Protein AF-A0A3B0WLB6-F1 (afdb_monomer)

pLDDT: mean 93.75, std 2.62, range [81.31, 96.94]

Secondary structure (DSSP, 8-state):
--EEESS-GGGTTS-HHHHHHHHHTTT-EEESSHHHHHHHHHHHT-

Solvent-accessible surface area (backbone atoms only — not comparable to full-atom values): 2790 Å² total; per-residue (Å²): 122,78,44,81,34,85,61,58,69,94,52,43,81,76,39,70,67,51,50,52,49,37,60,77,42,73,64,40,64,26,37,76,43,75,68,26,51,50,53,49,48,60,63,69,76,107

Foldseek 3Di:
DAAEDQDDPVCCVVDPVSVVVCVVRVVRYFYPDPVSVVSNVVVVVD

Structure (mmCIF, N/CA/C/O backbone):
data_AF-A0A3B0WLB6-F1
#
_entry.id   AF-A0A3B0WLB6-F1
#
loop_
_atom_site.group_PDB
_atom_site.id
_atom_site.type_symbol
_atom_site.label_atom_id
_atom_site.label_alt_id
_atom_site.label_comp_id
_atom_site.label_asym_id
_atom_site.label_entity_id
_atom_site.label_seq_id
_atom_site.pdbx_PDB_ins_code
_atom_site.Cartn_x
_atom_site.Cartn_y
_atom_site.Cartn_z
_atom_site.occupancy
_atom_site.B_iso_or_equiv
_atom_site.auth_seq_id
_atom_site.auth_comp_id
_atom_site.auth_asym_id
_atom_site.auth_atom_id
_atom_site.pdbx_PDB_model_num
ATOM 1 N N . MET A 1 1 ? -3.456 -1.599 11.486 1.00 87.38 1 MET A N 1
ATOM 2 C CA . MET A 1 1 ? -2.816 -0.524 10.692 1.00 87.38 1 MET A CA 1
ATOM 3 C C . MET A 1 1 ? -2.608 -1.082 9.301 1.00 87.38 1 MET A C 1
ATOM 5 O O . MET A 1 1 ? -2.129 -2.200 9.209 1.00 87.38 1 MET A O 1
ATOM 9 N N . VAL A 1 2 ? -2.992 -0.358 8.254 1.00 94.56 2 VAL A N 1
ATOM 10 C CA . VAL A 1 2 ? -2.792 -0.807 6.867 1.00 94.56 2 VAL A CA 1
ATOM 11 C C . VAL A 1 2 ? -1.732 0.052 6.195 1.00 94.56 2 VAL A C 1
ATOM 13 O O . VAL A 1 2 ? -1.606 1.236 6.513 1.00 94.56 2 VAL A O 1
ATOM 16 N N . TRP A 1 3 ? -0.978 -0.538 5.274 1.00 95.00 3 TRP A N 1
ATOM 17 C CA . TRP A 1 3 ? 0.015 0.173 4.477 1.00 95.00 3 TRP A CA 1
ATOM 18 C C . TRP A 1 3 ? -0.318 0.065 2.991 1.00 95.00 3 TRP A C 1
ATOM 20 O O . TRP A 1 3 ? -0.497 -1.034 2.468 1.00 95.00 3 TRP A O 1
ATOM 30 N N . LEU A 1 4 ? -0.362 1.202 2.298 1.00 95.19 4 LEU A N 1
ATOM 31 C CA . LEU A 1 4 ? -0.544 1.245 0.849 1.00 95.19 4 LEU A CA 1
ATOM 32 C C . LEU A 1 4 ? 0.818 1.329 0.166 1.00 95.19 4 LEU A C 1
ATOM 34 O O . LEU A 1 4 ? 1.600 2.243 0.427 1.00 95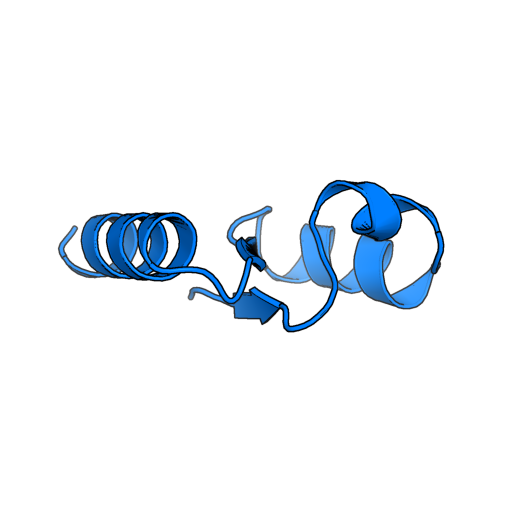.19 4 LEU A O 1
ATOM 38 N N . ASN A 1 5 ? 1.103 0.375 -0.715 1.00 95.12 5 ASN A N 1
ATOM 39 C CA . ASN A 1 5 ? 2.349 0.329 -1.461 1.00 95.12 5 ASN A CA 1
ATOM 40 C C . ASN A 1 5 ? 2.129 0.770 -2.919 1.00 95.12 5 ASN A C 1
ATOM 42 O O . ASN A 1 5 ? 1.396 0.093 -3.646 1.00 95.12 5 ASN A O 1
ATOM 46 N N . PRO A 1 6 ? 2.771 1.860 -3.385 1.00 92.75 6 PRO A N 1
ATOM 47 C CA . PRO A 1 6 ? 2.717 2.257 -4.793 1.00 92.75 6 PRO A CA 1
ATOM 48 C C . PRO A 1 6 ? 3.490 1.300 -5.713 1.00 92.75 6 PRO A C 1
ATOM 50 O O . PRO A 1 6 ? 3.286 1.314 -6.924 1.00 92.75 6 PRO A O 1
ATOM 53 N N . VAL A 1 7 ? 4.376 0.464 -5.161 1.00 92.88 7 VAL A N 1
ATOM 54 C CA . VAL A 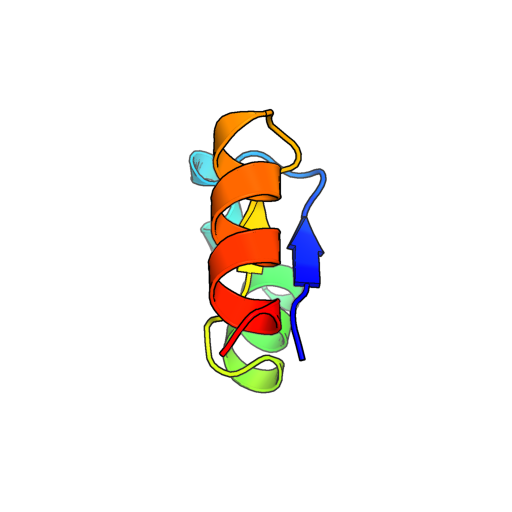1 7 ? 5.098 -0.563 -5.917 1.00 92.88 7 VAL A CA 1
ATOM 55 C C . VAL A 1 7 ? 4.156 -1.742 -6.198 1.00 92.88 7 VAL A C 1
ATOM 57 O O . VAL A 1 7 ? 3.499 -2.209 -5.263 1.00 92.88 7 VAL A O 1
ATOM 60 N N . PRO A 1 8 ? 4.096 -2.274 -7.435 1.00 91.62 8 PRO A N 1
ATOM 61 C CA . PRO A 1 8 ? 3.307 -3.468 -7.730 1.00 91.62 8 PRO A CA 1
ATOM 62 C C . PRO A 1 8 ? 3.754 -4.669 -6.889 1.00 91.62 8 PRO A C 1
ATOM 64 O O . PRO A 1 8 ? 4.947 -4.858 -6.654 1.00 91.62 8 PRO A O 1
ATOM 67 N N . GLU A 1 9 ? 2.803 -5.505 -6.476 1.00 91.75 9 GLU A N 1
ATOM 68 C CA . GLU A 1 9 ? 3.032 -6.633 -5.558 1.00 91.75 9 GLU A CA 1
ATOM 69 C C . GLU A 1 9 ? 4.122 -7.604 -6.029 1.00 91.75 9 GLU A C 1
ATOM 71 O O . GLU A 1 9 ? 4.963 -8.032 -5.240 1.00 91.75 9 GLU A O 1
ATOM 76 N N . ALA A 1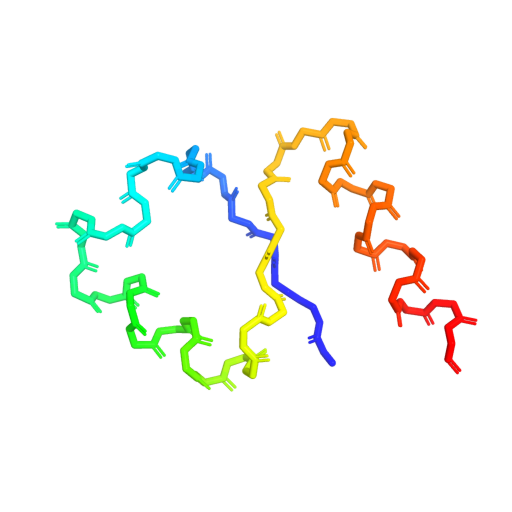 10 ? 4.198 -7.840 -7.342 1.00 91.94 10 ALA A N 1
ATOM 77 C CA . ALA A 1 10 ? 5.231 -8.665 -7.970 1.00 91.94 10 ALA A CA 1
ATOM 78 C C . ALA A 1 10 ? 6.673 -8.215 -7.654 1.00 91.94 10 ALA A C 1
ATOM 80 O O . ALA A 1 10 ? 7.599 -9.018 -7.736 1.00 91.94 10 ALA A O 1
ATOM 81 N N . HIS A 1 11 ? 6.871 -6.949 -7.276 1.00 93.06 11 HIS A N 1
ATOM 82 C CA . HIS A 1 11 ? 8.180 -6.375 -6.967 1.00 93.06 11 HIS A CA 1
ATOM 83 C C . HIS A 1 11 ? 8.434 -6.196 -5.465 1.00 93.06 11 HIS A C 1
ATOM 85 O O . HIS A 1 11 ? 9.488 -5.686 -5.087 1.00 93.06 11 HIS A O 1
ATOM 91 N N . TRP A 1 12 ? 7.523 -6.599 -4.573 1.00 92.75 12 TRP A N 1
ATOM 92 C CA . TRP A 1 12 ? 7.713 -6.370 -3.132 1.00 92.75 12 TRP A CA 1
ATOM 93 C C . TRP A 1 12 ? 8.908 -7.130 -2.547 1.00 92.75 12 TRP A C 1
ATOM 95 O O . TRP A 1 12 ? 9.514 -6.685 -1.573 1.00 92.75 12 TRP A O 1
ATOM 105 N N . SER A 1 13 ? 9.298 -8.240 -3.172 1.00 91.38 13 SER A N 1
ATOM 106 C CA . SER A 1 13 ? 10.489 -9.005 -2.804 1.00 91.38 13 SER A CA 1
ATOM 107 C C . SER A 1 13 ? 11.799 -8.368 -3.285 1.00 91.38 13 SER A C 1
ATOM 109 O O . SER A 1 13 ? 12.863 -8.758 -2.807 1.00 91.38 13 SER A O 1
ATOM 111 N N . TYR A 1 14 ? 11.754 -7.381 -4.187 1.00 93.81 14 TYR A N 1
ATOM 112 C CA . TYR A 1 14 ? 12.952 -6.878 -4.873 1.00 93.81 14 TYR A CA 1
ATOM 113 C C . TYR A 1 14 ? 13.791 -5.948 -4.000 1.00 93.81 1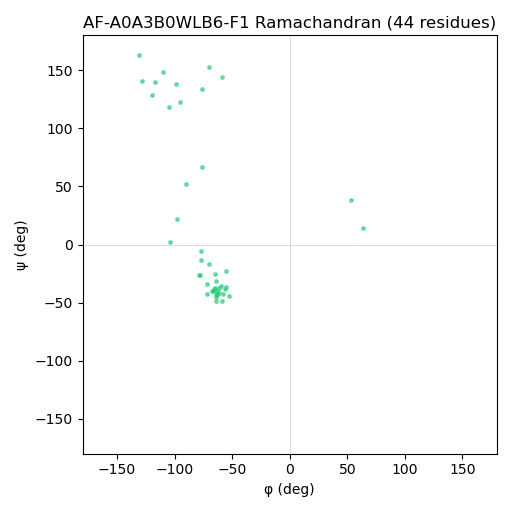4 TYR A C 1
ATOM 115 O O . TYR A 1 14 ? 14.998 -5.841 -4.210 1.00 93.81 14 TYR A O 1
ATOM 123 N N . THR A 1 15 ? 13.185 -5.278 -3.015 1.00 92.19 15 THR A N 1
ATOM 124 C CA . THR A 1 15 ? 13.923 -4.397 -2.105 1.00 92.19 15 THR A CA 1
ATOM 125 C C . THR A 1 15 ? 13.858 -4.902 -0.670 1.00 92.19 15 THR A C 1
ATOM 127 O O . THR A 1 15 ? 12.825 -5.367 -0.183 1.00 92.19 15 THR A O 1
ATOM 130 N N . HIS A 1 16 ? 14.985 -4.795 0.034 1.00 92.44 16 HIS A N 1
ATOM 131 C CA . HIS A 1 16 ? 15.081 -5.227 1.425 1.00 92.44 16 HIS A CA 1
ATOM 132 C C . HIS A 1 16 ? 14.191 -4.385 2.353 1.00 92.44 16 HIS A C 1
ATOM 134 O O . HIS A 1 16 ? 13.557 -4.917 3.262 1.00 92.4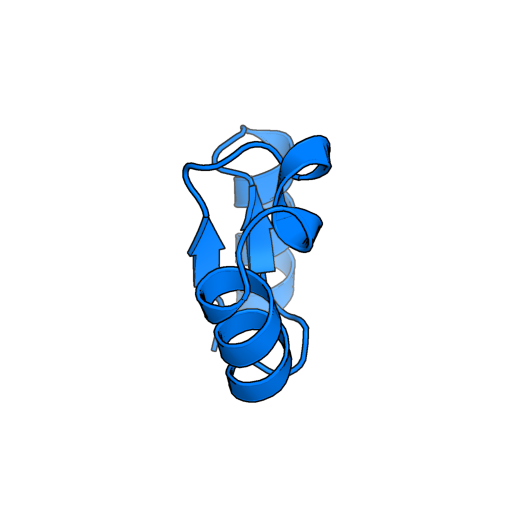4 16 HIS A O 1
ATOM 140 N N . SER A 1 17 ? 14.090 -3.077 2.100 1.00 93.00 17 SER A N 1
ATOM 141 C CA . SER A 1 17 ? 13.235 -2.170 2.873 1.00 93.00 17 SER A CA 1
ATOM 142 C C . SER A 1 17 ? 11.756 -2.526 2.754 1.00 93.00 17 SER A C 1
ATOM 144 O O . SER A 1 17 ? 11.065 -2.531 3.772 1.00 93.00 17 SER A O 1
ATOM 146 N N . THR A 1 18 ? 11.273 -2.905 1.565 1.00 93.19 18 THR A N 1
ATOM 147 C CA . THR A 1 18 ? 9.892 -3.381 1.398 1.00 93.19 18 THR A CA 1
ATOM 148 C C . THR A 1 18 ? 9.633 -4.650 2.211 1.00 93.19 18 THR A C 1
ATOM 150 O O . THR A 1 18 ? 8.612 -4.734 2.890 1.00 93.19 18 THR A O 1
ATOM 153 N N . GLN A 1 19 ? 10.573 -5.599 2.239 1.00 93.38 19 GLN A N 1
ATOM 154 C CA . GLN A 1 19 ? 10.437 -6.811 3.056 1.00 93.38 19 GLN A CA 1
ATOM 155 C C . GLN A 1 19 ? 10.436 -6.517 4.565 1.00 93.38 19 GLN A C 1
ATOM 157 O O . GLN A 1 19 ? 9.689 -7.145 5.318 1.00 93.38 19 GLN A O 1
ATOM 162 N N . MET A 1 20 ? 11.259 -5.568 5.020 1.00 93.94 20 MET A N 1
ATOM 163 C CA . MET A 1 20 ? 11.257 -5.130 6.419 1.00 93.94 20 MET A CA 1
ATOM 164 C C . MET A 1 20 ? 9.9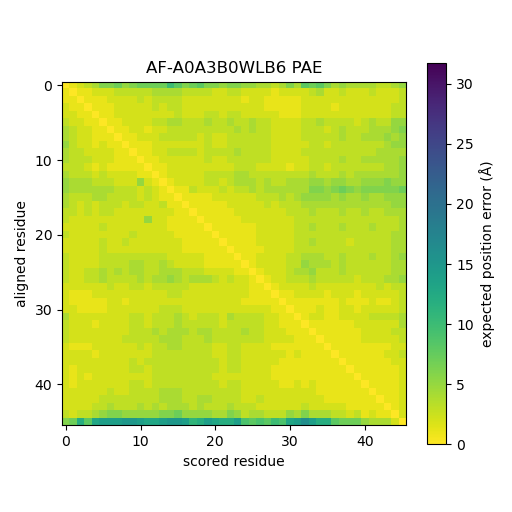24 -4.477 6.793 1.00 93.94 20 MET A C 1
ATOM 166 O O . MET A 1 20 ? 9.313 -4.872 7.785 1.00 93.94 20 MET A O 1
ATOM 170 N N . LEU A 1 21 ? 9.440 -3.538 5.972 1.00 93.44 21 LEU A N 1
ATOM 171 C CA . LEU A 1 21 ? 8.143 -2.887 6.173 1.00 93.44 21 LEU A CA 1
ATOM 172 C C . LEU A 1 21 ? 7.002 -3.905 6.214 1.00 93.44 21 LEU A C 1
ATOM 174 O O . LEU A 1 21 ? 6.179 -3.835 7.119 1.00 93.44 21 LEU A O 1
ATOM 178 N N . HIS A 1 22 ? 7.004 -4.897 5.321 1.00 92.62 22 HIS A N 1
ATOM 179 C CA . HIS A 1 22 ? 5.994 -5.957 5.295 1.00 92.62 22 HIS A CA 1
ATOM 180 C C . HIS A 1 22 ? 5.885 -6.705 6.631 1.00 92.62 22 HIS A C 1
ATOM 182 O O . HIS A 1 22 ? 4.782 -7.006 7.085 1.00 92.62 22 HIS A O 1
ATOM 188 N N . LYS A 1 23 ? 7.013 -6.954 7.307 1.00 93.44 23 LYS A N 1
ATOM 189 C CA . LYS A 1 23 ? 7.022 -7.557 8.650 1.00 93.44 23 LYS A CA 1
ATOM 190 C C . LYS A 1 23 ? 6.530 -6.582 9.720 1.00 93.44 23 LYS A C 1
ATOM 192 O O . LYS A 1 23 ? 5.753 -6.980 10.579 1.00 93.44 23 LYS A O 1
ATOM 197 N N . LEU A 1 24 ? 6.958 -5.320 9.654 1.00 94.19 24 LEU A N 1
ATOM 198 C CA . LEU A 1 24 ? 6.589 -4.281 10.624 1.00 94.19 24 LEU A CA 1
ATOM 199 C C . LEU A 1 24 ? 5.089 -3.966 10.618 1.00 94.19 24 LEU A C 1
ATOM 201 O O . LEU A 1 24 ? 4.528 -3.627 11.656 1.00 94.19 24 LEU A O 1
ATOM 205 N N . VAL A 1 25 ? 4.436 -4.093 9.462 1.00 93.12 25 VAL A N 1
ATOM 206 C CA . VAL A 1 25 ? 2.994 -3.852 9.306 1.00 93.12 25 VAL A CA 1
ATOM 207 C C . VAL A 1 25 ? 2.166 -5.139 9.355 1.00 93.12 25 VAL A C 1
ATOM 209 O O . VAL A 1 25 ? 1.046 -5.170 8.854 1.00 93.12 25 VAL A O 1
ATOM 212 N N . ASN A 1 26 ? 2.700 -6.213 9.949 1.00 93.88 26 ASN A N 1
ATOM 213 C CA . ASN A 1 26 ? 2.015 -7.501 10.116 1.00 93.88 26 ASN A CA 1
ATOM 214 C C . ASN A 1 26 ? 1.451 -8.079 8.809 1.00 93.88 26 ASN A C 1
ATOM 216 O O . ASN A 1 26 ? 0.367 -8.655 8.797 1.00 93.88 26 ASN A O 1
ATOM 220 N N . GLN A 1 27 ? 2.179 -7.919 7.703 1.00 91.38 27 GLN A N 1
ATOM 221 C CA . GLN A 1 27 ? 1.777 -8.383 6.371 1.00 91.38 27 GLN A CA 1
ATOM 222 C C . GLN A 1 27 ? 0.502 -7.704 5.831 1.00 91.38 27 GLN A C 1
ATOM 224 O O . GLN A 1 27 ? -0.073 -8.149 4.844 1.00 91.38 27 GLN A O 1
ATOM 229 N N . GLN A 1 28 ? 0.063 -6.595 6.438 1.00 94.88 28 GLN A N 1
ATOM 230 C CA . GLN A 1 28 ? -1.106 -5.819 6.006 1.00 94.88 28 GLN A CA 1
ATOM 231 C C . GLN A 1 28 ? -0.707 -4.726 4.999 1.00 94.88 28 GLN A C 1
ATOM 233 O O . GLN A 1 28 ? -0.999 -3.539 5.189 1.00 94.88 28 GLN A O 1
ATOM 238 N N . MET A 1 29 ? 0.009 -5.127 3.944 1.00 95.50 29 MET A N 1
ATOM 239 C CA . MET A 1 29 ? 0.338 -4.266 2.806 1.00 95.50 29 MET A CA 1
ATOM 240 C C . MET A 1 29 ? -0.618 -4.523 1.648 1.00 95.50 29 MET A C 1
ATOM 242 O O . MET A 1 29 ? -0.894 -5.671 1.317 1.00 95.50 29 MET A O 1
ATOM 246 N N . PHE A 1 30 ? -1.062 -3.454 0.994 1.00 96.50 30 PHE A N 1
ATOM 247 C CA . PHE A 1 30 ? -1.967 -3.524 -0.149 1.00 96.50 30 PHE A CA 1
ATOM 248 C C . PHE A 1 30 ? -1.398 -2.727 -1.326 1.00 96.50 30 PHE A C 1
ATOM 250 O O . PHE A 1 30 ? -0.828 -1.652 -1.112 1.00 96.50 30 PHE A O 1
ATOM 257 N N . PRO A 1 31 ? -1.524 -3.217 -2.571 1.00 96.31 31 PRO A N 1
ATOM 258 C CA . PRO A 1 31 ? -1.066 -2.481 -3.741 1.00 96.31 31 PRO A CA 1
ATOM 259 C C . PRO A 1 31 ? -1.959 -1.266 -4.003 1.00 96.31 31 PRO A C 1
ATOM 261 O O . PRO A 1 31 ? -3.153 -1.272 -3.698 1.00 96.31 31 PRO A O 1
ATOM 264 N N . LEU A 1 32 ? -1.399 -0.237 -4.636 1.00 95.31 32 LEU A N 1
ATOM 265 C CA . LEU A 1 32 ? -2.148 0.946 -5.061 1.00 95.31 32 LEU A CA 1
ATOM 266 C C . LEU A 1 32 ? -2.982 0.662 -6.328 1.00 95.31 32 LEU A C 1
ATO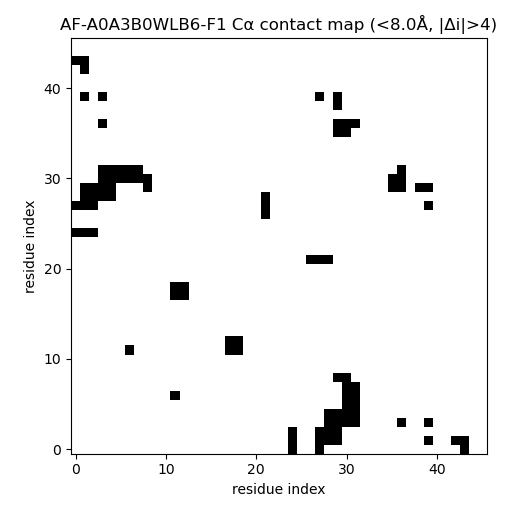M 268 O O . LEU A 1 32 ? -2.723 1.188 -7.408 1.00 95.31 32 LEU A O 1
ATOM 272 N N . SER A 1 33 ? -3.980 -0.208 -6.190 1.00 94.88 33 SER A N 1
ATOM 273 C CA . SER A 1 33 ? -4.972 -0.556 -7.210 1.00 94.88 33 SER A CA 1
ATOM 274 C C . SER A 1 33 ? -6.379 -0.487 -6.614 1.00 94.88 33 SER A C 1
ATOM 276 O O . SER A 1 33 ? -6.532 -0.520 -5.396 1.00 94.88 33 SER A O 1
ATOM 278 N N . LEU A 1 34 ? -7.422 -0.426 -7.448 1.00 95.12 34 LEU A N 1
ATOM 279 C CA . LEU A 1 34 ? -8.816 -0.455 -6.974 1.00 95.12 34 LEU A CA 1
ATOM 280 C C . LEU A 1 34 ? -9.090 -1.659 -6.059 1.00 95.12 34 LEU A C 1
ATOM 282 O O . LEU A 1 34 ? -9.654 -1.501 -4.981 1.00 95.12 34 LEU A O 1
ATOM 286 N N . ASN A 1 35 ? -8.610 -2.843 -6.447 1.00 95.25 35 ASN A N 1
ATOM 287 C CA . ASN A 1 35 ? -8.765 -4.060 -5.650 1.00 95.25 35 ASN A CA 1
ATOM 288 C C . ASN A 1 35 ? -7.965 -3.997 -4.340 1.00 95.25 35 ASN A C 1
ATOM 290 O O . ASN A 1 35 ? -8.458 -4.424 -3.299 1.00 95.25 35 ASN A O 1
ATOM 294 N N . GLY A 1 36 ? -6.747 -3.446 -4.370 1.00 95.56 36 GLY A N 1
ATOM 295 C CA . GLY A 1 36 ? -5.931 -3.276 -3.167 1.00 95.56 36 GLY A CA 1
ATOM 296 C C . GLY A 1 36 ? -6.537 -2.275 -2.182 1.00 95.56 36 GLY A C 1
ATOM 297 O O . GLY A 1 36 ? -6.558 -2.534 -0.982 1.00 95.56 36 GLY A O 1
ATOM 298 N N . LEU A 1 37 ? -7.102 -1.174 -2.686 1.00 96.38 37 LEU A N 1
ATOM 299 C CA . LEU A 1 37 ? -7.826 -0.189 -1.880 1.00 96.38 37 LEU A CA 1
ATOM 300 C C . LEU A 1 37 ? -9.074 -0.796 -1.235 1.00 96.38 37 LEU A C 1
ATOM 302 O O . LEU A 1 37 ? -9.292 -0.581 -0.045 1.00 96.38 37 LEU A O 1
ATOM 306 N N . GLN A 1 38 ? -9.850 -1.590 -1.981 1.00 96.94 38 GLN A N 1
ATOM 307 C CA . GLN A 1 38 ? -10.997 -2.305 -1.420 1.00 96.94 38 GLN A CA 1
ATOM 308 C C . GLN A 1 38 ? -10.563 -3.243 -0.285 1.00 96.94 38 GLN A C 1
ATOM 310 O O . GLN A 1 38 ? -11.113 -3.167 0.809 1.00 96.94 38 GLN A O 1
ATOM 315 N N . GLY A 1 39 ? -9.518 -4.053 -0.497 1.00 96.38 39 GLY A N 1
ATOM 316 C CA . GLY A 1 39 ? -8.999 -4.952 0.540 1.00 96.38 39 GLY A CA 1
ATOM 317 C C . GLY A 1 39 ? -8.480 -4.216 1.782 1.00 96.38 39 GLY A C 1
ATOM 318 O O . GLY A 1 39 ? -8.698 -4.668 2.907 1.00 96.38 39 GLY A O 1
ATOM 319 N N . ALA A 1 40 ? -7.845 -3.055 1.600 1.00 96.44 40 ALA A N 1
ATOM 320 C CA . ALA A 1 40 ? -7.417 -2.212 2.712 1.00 96.44 40 ALA A CA 1
ATOM 321 C C . ALA A 1 40 ? -8.616 -1.682 3.519 1.00 96.44 40 ALA A C 1
ATOM 323 O O . ALA A 1 40 ? -8.580 -1.708 4.749 1.00 96.44 40 ALA A O 1
ATOM 324 N N . ILE A 1 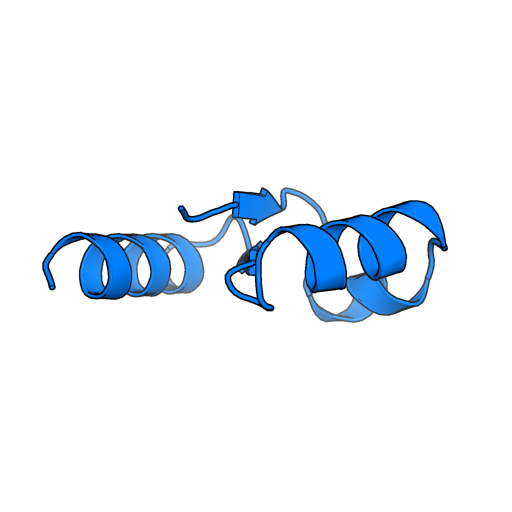41 ? -9.682 -1.239 2.842 1.00 96.94 41 ILE A N 1
ATOM 325 C CA . ILE A 1 41 ? -10.922 -0.774 3.482 1.00 96.94 41 ILE A CA 1
ATOM 3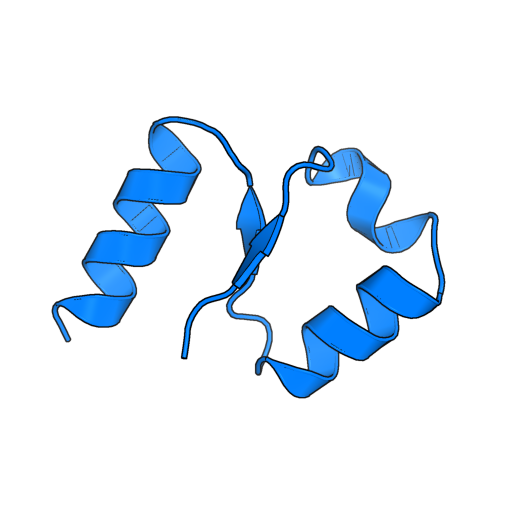26 C C . ILE A 1 41 ? -11.599 -1.918 4.244 1.00 96.94 41 ILE A C 1
ATOM 328 O O . ILE A 1 41 ? -11.966 -1.727 5.400 1.00 96.94 41 ILE A O 1
ATOM 332 N N . ASP A 1 42 ? -11.698 -3.109 3.653 1.00 96.25 42 ASP A N 1
ATOM 333 C CA . ASP A 1 42 ? -12.321 -4.277 4.290 1.00 96.25 42 ASP A CA 1
ATOM 334 C C . ASP A 1 42 ? -11.611 -4.676 5.593 1.00 96.25 42 ASP A C 1
ATOM 336 O O . ASP A 1 42 ? -12.246 -5.109 6.555 1.00 96.25 42 ASP A O 1
ATOM 340 N N . VAL A 1 43 ? -10.284 -4.525 5.640 1.00 95.25 43 VAL A N 1
ATOM 341 C CA . VAL A 1 43 ? -9.486 -4.767 6.849 1.00 95.25 43 VAL A CA 1
ATOM 342 C C . VAL A 1 43 ? -9.684 -3.683 7.906 1.00 95.25 43 VAL A C 1
ATOM 344 O O . VAL A 1 43 ? -9.638 -4.000 9.090 1.00 95.25 43 VAL A O 1
ATOM 347 N N . LEU A 1 44 ? -9.890 -2.427 7.503 1.00 94.00 44 LEU A N 1
ATOM 348 C CA . LEU A 1 44 ? -10.137 -1.310 8.423 1.00 94.00 44 LEU A CA 1
ATOM 349 C C . LEU A 1 44 ? -11.574 -1.262 8.951 1.00 94.00 44 LEU A C 1
ATOM 351 O O . LEU A 1 44 ? -11.809 -0.692 10.010 1.00 94.00 44 LEU A O 1
ATOM 355 N N . ALA A 1 45 ? -12.528 -1.811 8.202 1.00 93.88 45 ALA A N 1
ATOM 356 C CA . ALA A 1 45 ? -13.934 -1.869 8.587 1.00 93.88 45 ALA A CA 1
ATOM 357 C C . ALA A 1 45 ? -14.237 -2.956 9.639 1.00 93.88 45 ALA A C 1
ATOM 359 O O . ALA A 1 45 ? -15.375 -3.048 10.100 1.00 93.88 45 ALA A O 1
ATOM 360 N N . LYS A 1 46 ? -13.243 -3.780 9.994 1.00 81.31 46 LYS A N 1
ATOM 361 C CA . LYS A 1 46 ? -13.294 -4.761 11.086 1.00 81.31 46 LYS A CA 1
ATOM 362 C C . LYS A 1 46 ? -12.771 -4.164 12.385 1.00 81.31 46 LYS A C 1
ATOM 364 O O . LYS A 1 46 ? -13.380 -4.479 13.428 1.00 81.31 46 LYS A O 1
#

Radius of gyration: 10.34 Å; Cα contacts (8 Å, |Δi|>4): 48; chains: 1; bounding box: 29×11×19 Å

Organism: NCBI:txid652676

Mean predicted aligned error: 2.63 Å

Sequence (46 aa):
MVWLNPVPEAHWSYTHSTQMLHKLVNQQMFPLSLNGLQGAIDVLAK